Protein AF-A0A847X5E4-F1 (afdb_monomer_lite)

Secondary structure (DSSP, 8-state):
--HHHHHHHHHHHHHTT--GGG-----PPTT---HHHHHHHHHHHHHHTTTS-EEEEEE-SSS----STTHHHHHHHHHHHHHHHHHH-TTEEEEEE-----SPPPTT-PPPPPPHHHHHHHHHHHHHTT-EETTTTEESSSSSS-HHHHHHHHHHHHH------

Foldseek 3Di:
DLVQVLQLVQVLCVLVVHDSVVDDDPPDDQLRAALQNLLVVVVVVCVVVVPDQAEAEAADDPAADDPDSRRNNSVSNRNSVVVNDVPPDDSHHYDHDHHDDPPDDDPPDDDDDDDPVRLVSVLVSLVSQQDDDVVVCPRSPDDNHGVVVVVVVVNVVSVPPDDDD

Sequence (165 aa):
MHLARDREVMDVLRRLGYPAEAFIDYGYPNEELTKEQVYNAVKSVCSYFKDTPIYIRTLDENKGFDNSRGRRDHIACFYGVKEFIEKNNNDIIVRYYLGHQGSEEVQGYTRIHAEEEERVLWLNLMDAYSQWDPDNGRYAVGGIYSTKSAFNSIKKYYTNYYKRS

Structure (mmCIF, N/CA/C/O backbone):
data_AF-A0A847X5E4-F1
#
_entry.id   AF-A0A847X5E4-F1
#
loop_
_atom_site.group_PDB
_atom_site.id
_atom_site.type_symbol
_atom_site.label_atom_id
_atom_site.label_alt_id
_atom_site.label_comp_id
_atom_site.label_asym_id
_atom_site.label_entity_id
_atom_site.label_seq_id
_atom_site.pdbx_PDB_ins_code
_atom_site.Cartn_x
_atom_site.Cartn_y
_atom_site.Cartn_z
_atom_site.occupancy
_atom_site.B_iso_or_equiv
_atom_site.auth_seq_id
_atom_site.auth_comp_id
_atom_site.auth_asym_id
_atom_site.auth_atom_id
_atom_site.pdbx_PDB_model_num
ATOM 1 N N . MET A 1 1 ? -2.767 6.486 -18.830 1.00 44.06 1 MET A N 1
ATOM 2 C CA . MET A 1 1 ? -3.319 5.136 -18.593 1.00 44.06 1 MET A CA 1
ATOM 3 C C . MET A 1 1 ? -2.141 4.214 -18.313 1.00 44.06 1 MET A C 1
ATOM 5 O O . MET A 1 1 ? -1.352 3.973 -19.219 1.00 44.06 1 MET A O 1
ATOM 9 N N . HIS A 1 2 ? -1.933 3.818 -17.057 1.00 54.50 2 HIS A N 1
ATOM 10 C CA . HIS A 1 2 ? -0.750 3.061 -16.623 1.00 54.50 2 HIS A CA 1
ATOM 11 C C . HIS A 1 2 ? -0.976 1.547 -16.758 1.00 54.50 2 HIS A C 1
ATOM 13 O O . HIS A 1 2 ? -0.790 0.796 -15.808 1.00 54.50 2 HIS A O 1
ATOM 19 N N . LEU A 1 3 ? -1.344 1.102 -17.967 1.00 64.12 3 LEU A N 1
ATOM 20 C CA . LEU A 1 3 ? -1.801 -0.265 -18.262 1.00 64.12 3 LEU A CA 1
ATOM 21 C C . LEU A 1 3 ? -0.862 -1.367 -17.752 1.00 64.12 3 LEU A C 1
ATOM 23 O O . LEU A 1 3 ? -1.327 -2.444 -17.388 1.00 64.12 3 LEU A O 1
ATOM 27 N N . ALA A 1 4 ? 0.449 -1.127 -17.726 1.00 64.38 4 ALA A N 1
ATOM 28 C CA . ALA A 1 4 ? 1.399 -2.101 -17.207 1.00 64.38 4 ALA A CA 1
ATOM 29 C C . ALA A 1 4 ? 1.396 -2.190 -15.670 1.00 64.38 4 ALA A C 1
ATOM 31 O O . ALA A 1 4 ? 1.468 -3.296 -15.147 1.00 64.38 4 ALA A O 1
ATOM 32 N N . ARG A 1 5 ? 1.236 -1.070 -14.943 1.00 68.06 5 ARG A N 1
ATOM 33 C CA . ARG A 1 5 ? 1.176 -1.067 -13.464 1.00 68.06 5 ARG A CA 1
ATOM 34 C C . ARG A 1 5 ? -0.059 -1.800 -12.963 1.00 68.06 5 ARG A C 1
ATOM 36 O O . ARG A 1 5 ? 0.043 -2.613 -12.049 1.00 68.06 5 ARG A O 1
ATOM 43 N N . ASP A 1 6 ? -1.194 -1.562 -13.610 1.00 74.19 6 ASP A N 1
ATOM 44 C CA . ASP A 1 6 ? -2.447 -2.218 -13.245 1.00 74.19 6 ASP A CA 1
ATOM 45 C C . ASP A 1 6 ? -2.330 -3.731 -13.462 1.00 74.19 6 ASP A C 1
ATOM 47 O O . ASP A 1 6 ? -2.715 -4.515 -12.601 1.00 74.19 6 ASP A O 1
ATOM 51 N N . ARG A 1 7 ? -1.697 -4.166 -14.562 1.00 73.94 7 ARG A N 1
ATOM 52 C CA . ARG A 1 7 ? -1.442 -5.593 -14.831 1.00 73.94 7 ARG A CA 1
ATOM 53 C C . ARG A 1 7 ? -0.547 -6.252 -13.780 1.00 73.94 7 ARG A C 1
ATOM 55 O O . ARG A 1 7 ? -0.825 -7.388 -13.405 1.00 73.94 7 ARG A O 1
ATOM 62 N N . GLU A 1 8 ? 0.496 -5.574 -13.303 1.00 74.12 8 GLU A N 1
ATOM 63 C CA . GLU A 1 8 ? 1.367 -6.116 -12.249 1.00 74.12 8 GLU A CA 1
ATOM 64 C C . GLU A 1 8 ? 0.608 -6.299 -10.935 1.00 74.12 8 GLU A C 1
ATOM 66 O O . GLU A 1 8 ? 0.649 -7.379 -10.344 1.00 74.12 8 GLU A O 1
ATOM 71 N N . VAL A 1 9 ? -0.135 -5.275 -10.505 1.00 78.00 9 VAL A N 1
ATOM 72 C CA . VAL A 1 9 ? -0.932 -5.349 -9.273 1.00 78.00 9 VAL A CA 1
ATOM 73 C C . VAL A 1 9 ? -1.993 -6.444 -9.382 1.00 78.00 9 VAL A C 1
ATOM 75 O O . VAL A 1 9 ? -2.160 -7.228 -8.447 1.00 78.00 9 VAL A O 1
ATOM 78 N N . MET A 1 10 ? -2.647 -6.577 -10.537 1.00 82.38 10 MET A N 1
ATOM 79 C CA . MET A 1 10 ? -3.607 -7.656 -10.778 1.00 82.38 10 MET A CA 1
ATOM 80 C C . MET A 1 10 ? -2.959 -9.044 -10.733 1.00 82.38 10 MET A C 1
ATOM 82 O O . MET A 1 10 ? -3.548 -9.966 -10.169 1.00 82.38 10 MET A O 1
ATOM 86 N N . ASP A 1 11 ? -1.746 -9.219 -11.270 1.00 79.94 11 ASP A N 1
ATOM 87 C CA . ASP A 1 11 ? -1.042 -10.505 -11.177 1.00 79.94 11 ASP A CA 1
ATOM 88 C C . ASP A 1 11 ? -0.642 -10.833 -9.728 1.00 79.94 11 ASP A C 1
ATOM 90 O O . ASP A 1 11 ? -0.766 -11.983 -9.302 1.00 79.94 11 ASP A O 1
ATOM 94 N N . VAL A 1 12 ? -0.239 -9.832 -8.938 1.00 81.94 12 VAL A N 1
ATOM 95 C CA . VAL A 1 12 ? 0.026 -9.987 -7.495 1.00 81.94 12 VAL A CA 1
ATOM 96 C C . VAL A 1 12 ? -1.238 -10.416 -6.753 1.00 81.94 12 VAL A C 1
ATOM 98 O O . VAL A 1 12 ? -1.201 -11.396 -6.008 1.00 81.94 12 VAL A O 1
ATOM 101 N N . LEU A 1 13 ? -2.362 -9.726 -6.969 1.00 84.19 13 LEU A N 1
ATOM 102 C CA . LEU A 1 13 ? -3.634 -10.055 -6.322 1.00 84.19 13 LEU A CA 1
ATOM 103 C C . LEU A 1 13 ? -4.104 -11.460 -6.686 1.00 84.19 13 LEU A C 1
ATOM 105 O O . LEU A 1 13 ? -4.439 -12.239 -5.794 1.00 84.19 13 LEU A O 1
ATOM 109 N N . ARG A 1 14 ? -4.013 -11.831 -7.966 1.00 85.00 14 ARG A N 1
ATOM 110 C CA . ARG A 1 14 ? -4.329 -13.181 -8.441 1.00 85.00 14 ARG A CA 1
ATOM 111 C C . ARG A 1 14 ? -3.473 -14.246 -7.753 1.00 85.00 14 ARG A C 1
ATOM 113 O O . ARG A 1 14 ? -4.005 -15.270 -7.332 1.00 85.00 14 ARG A O 1
ATOM 120 N N . ARG A 1 15 ? -2.160 -14.022 -7.617 1.00 83.62 15 ARG A N 1
ATOM 121 C CA . ARG A 1 15 ? -1.240 -14.946 -6.918 1.00 83.62 15 ARG A CA 1
ATOM 122 C C . ARG A 1 15 ? -1.535 -15.053 -5.421 1.00 83.62 15 ARG A C 1
ATOM 124 O O . ARG A 1 15 ? -1.292 -16.102 -4.837 1.00 83.62 15 ARG A O 1
ATOM 131 N N . LEU A 1 16 ? -2.063 -13.990 -4.820 1.00 82.62 16 LEU A N 1
ATOM 132 C CA . LEU A 1 16 ? -2.539 -13.964 -3.435 1.00 82.62 16 LEU A CA 1
ATOM 133 C C . LEU A 1 16 ? -3.948 -14.563 -3.262 1.00 82.62 16 LEU A C 1
ATOM 135 O O . LEU A 1 16 ? -4.418 -14.672 -2.133 1.00 82.62 16 LEU A O 1
ATOM 139 N N . GLY A 1 17 ? -4.621 -14.946 -4.352 1.00 87.19 17 GLY A N 1
ATOM 140 C CA . GLY A 1 17 ? -5.987 -15.470 -4.321 1.00 87.19 17 GLY A CA 1
ATOM 141 C C . GLY A 1 17 ? -7.068 -14.400 -4.144 1.00 87.19 17 GLY A C 1
ATOM 142 O O . GLY A 1 17 ? -8.209 -14.743 -3.840 1.00 87.19 17 GLY A O 1
ATOM 143 N N . TYR A 1 18 ? -6.737 -13.120 -4.332 1.00 87.25 18 TYR A N 1
ATOM 144 C CA . TYR A 1 18 ? -7.715 -12.037 -4.312 1.00 87.25 18 TYR A CA 1
ATOM 145 C C . TYR A 1 18 ? -8.388 -11.861 -5.681 1.00 87.25 18 TYR A C 1
ATOM 147 O O . TYR A 1 18 ? -7.735 -12.020 -6.719 1.00 87.25 18 TYR A O 1
ATOM 155 N N . PRO A 1 19 ? -9.684 -11.505 -5.697 1.00 87.69 19 PRO A N 1
ATOM 156 C CA . PRO A 1 19 ? -10.394 -11.169 -6.923 1.00 87.69 19 PRO A CA 1
ATOM 157 C C . PRO A 1 19 ? -9.931 -9.803 -7.464 1.00 87.69 19 PRO A C 1
ATOM 159 O O . PRO A 1 19 ? -9.409 -8.976 -6.714 1.00 87.69 19 PRO A O 1
ATOM 162 N N . ALA A 1 20 ? -10.112 -9.548 -8.763 1.00 80.19 20 ALA A N 1
ATOM 163 C CA . ALA A 1 20 ? -9.659 -8.302 -9.400 1.00 80.19 20 ALA A CA 1
ATOM 164 C C . ALA A 1 20 ? -10.368 -7.063 -8.823 1.00 80.19 20 ALA A C 1
ATOM 166 O O . ALA A 1 20 ? -9.778 -5.992 -8.710 1.00 80.19 20 ALA A O 1
ATOM 167 N N . GLU A 1 21 ? -11.611 -7.241 -8.381 1.00 83.94 21 GLU A N 1
ATOM 168 C CA . GLU A 1 21 ? -12.455 -6.241 -7.727 1.00 83.94 21 GLU A CA 1
ATOM 169 C C . GLU A 1 21 ? -11.895 -5.784 -6.368 1.00 83.94 21 GLU A C 1
ATOM 171 O O . GLU A 1 21 ? -12.354 -4.785 -5.818 1.00 83.94 21 GLU A O 1
ATOM 176 N N . ALA A 1 22 ? -10.894 -6.487 -5.820 1.00 84.06 22 ALA A N 1
ATOM 177 C CA . ALA A 1 22 ? -10.172 -6.052 -4.627 1.00 84.06 22 ALA A CA 1
ATOM 178 C C . ALA A 1 22 ? -9.216 -4.872 -4.899 1.00 84.06 22 ALA A C 1
ATOM 180 O O . ALA A 1 22 ? -8.734 -4.255 -3.947 1.00 84.06 22 ALA A O 1
ATOM 181 N N . PHE A 1 23 ? -8.930 -4.549 -6.167 1.00 85.75 23 PHE A N 1
ATOM 182 C CA . PHE A 1 23 ? -8.143 -3.379 -6.552 1.00 85.75 23 PHE A CA 1
ATOM 183 C C . PHE A 1 23 ? -9.034 -2.225 -6.998 1.00 85.75 23 PHE A C 1
ATOM 185 O O . PHE A 1 23 ? -9.895 -2.379 -7.862 1.00 85.75 23 PHE A O 1
ATOM 192 N N . ILE A 1 24 ? -8.756 -1.040 -6.461 1.00 85.94 24 ILE A N 1
ATOM 193 C CA . ILE A 1 24 ? -9.381 0.209 -6.886 1.00 85.94 24 ILE A CA 1
ATOM 194 C C . ILE A 1 24 ? -8.263 1.159 -7.310 1.00 85.94 24 ILE A C 1
ATOM 196 O O . ILE A 1 24 ? -7.474 1.596 -6.471 1.00 85.94 24 ILE A O 1
ATOM 200 N N . ASP A 1 25 ? -8.213 1.487 -8.601 1.00 84.50 25 ASP A N 1
ATOM 201 C CA . ASP A 1 25 ? -7.378 2.576 -9.105 1.00 84.50 25 ASP A CA 1
ATOM 202 C C . ASP A 1 25 ? -8.168 3.888 -9.075 1.00 84.50 25 ASP A C 1
ATOM 204 O O . ASP A 1 25 ? -9.196 4.033 -9.736 1.00 84.50 25 ASP A O 1
ATOM 208 N N . TYR A 1 26 ? -7.676 4.854 -8.302 1.00 84.44 26 TYR A N 1
ATOM 209 C CA . TYR A 1 26 ? -8.240 6.203 -8.251 1.00 84.44 26 TYR A CA 1
ATOM 210 C C . TYR A 1 26 ? -7.680 7.128 -9.345 1.00 84.44 26 TYR A C 1
ATOM 212 O O . TYR A 1 26 ? -8.157 8.254 -9.491 1.00 84.44 26 TYR A O 1
ATOM 220 N N . GLY A 1 27 ? -6.679 6.682 -10.113 1.00 81.62 27 GLY A N 1
ATOM 221 C CA . GLY A 1 27 ? -6.141 7.396 -11.269 1.00 81.62 27 GLY A CA 1
ATOM 222 C C . GLY A 1 27 ? -5.408 8.697 -10.932 1.00 81.62 27 GLY A C 1
ATOM 223 O O . GLY A 1 27 ? -5.264 9.554 -11.805 1.00 81.62 27 GLY A O 1
ATOM 224 N N . TYR A 1 28 ? -4.970 8.880 -9.682 1.00 81.88 28 TYR A N 1
ATOM 225 C CA . TYR A 1 28 ? -4.240 10.081 -9.276 1.00 81.88 28 TYR A CA 1
ATOM 226 C C . TYR A 1 28 ? -2.860 10.143 -9.952 1.00 81.88 28 TYR A C 1
ATOM 228 O O . TYR A 1 28 ? -2.178 9.116 -10.035 1.00 81.88 28 TYR A O 1
ATOM 236 N N . PRO A 1 29 ? -2.417 11.323 -10.431 1.00 78.56 29 PRO A N 1
ATOM 237 C CA . PRO A 1 29 ? -1.093 11.453 -11.023 1.00 78.56 29 PRO A CA 1
ATOM 238 C C . PRO A 1 29 ? 0.008 11.152 -9.999 1.00 78.56 29 PRO A C 1
ATOM 240 O O . PRO A 1 29 ? -0.045 11.580 -8.847 1.00 78.56 29 PRO A O 1
ATOM 243 N N . ASN A 1 30 ? 1.020 10.408 -10.443 1.00 74.56 30 ASN A N 1
ATOM 244 C CA . ASN A 1 30 ? 2.194 10.076 -9.640 1.00 74.56 30 ASN A CA 1
ATOM 245 C C . ASN A 1 30 ? 2.971 11.355 -9.271 1.00 74.56 30 ASN A C 1
ATOM 247 O O . ASN A 1 30 ? 3.185 12.195 -10.140 1.00 74.56 30 ASN A O 1
ATOM 251 N N . GLU A 1 31 ? 3.443 11.459 -8.029 1.00 78.69 31 GLU A N 1
ATOM 252 C CA . GLU A 1 31 ? 4.124 12.624 -7.425 1.00 78.69 31 GLU A CA 1
ATOM 253 C C . GLU A 1 31 ? 3.236 13.863 -7.176 1.00 78.69 31 GLU A C 1
ATOM 255 O O . GLU A 1 31 ? 3.725 14.906 -6.714 1.00 78.69 31 GLU A O 1
ATOM 260 N N . GLU A 1 32 ? 1.930 13.754 -7.434 1.00 84.31 32 GLU A N 1
ATOM 261 C CA . GLU A 1 32 ? 0.939 14.818 -7.229 1.00 84.31 32 GLU A CA 1
ATOM 262 C C . GLU A 1 32 ? -0.166 14.420 -6.239 1.00 84.31 32 GLU A C 1
ATOM 264 O O . GLU A 1 32 ? -1.165 15.130 -6.105 1.00 84.31 32 GLU A O 1
ATOM 269 N N . LEU A 1 33 ? 0.002 13.303 -5.525 1.00 87.38 33 LEU A N 1
ATOM 270 C CA . LEU A 1 33 ? -0.999 12.826 -4.579 1.00 87.38 33 LEU A CA 1
ATOM 271 C C . LEU A 1 33 ? -1.113 13.784 -3.385 1.00 87.38 33 LEU A C 1
ATOM 273 O O . LEU A 1 33 ? -0.115 14.138 -2.749 1.00 87.38 33 LEU A O 1
ATOM 277 N N . THR A 1 34 ? -2.341 14.175 -3.040 1.00 92.62 34 THR A N 1
ATOM 278 C CA . THR A 1 34 ? -2.620 15.017 -1.869 1.00 92.62 34 THR A CA 1
ATOM 279 C C . THR A 1 34 ? -3.217 14.219 -0.716 1.00 92.62 34 THR A C 1
ATOM 281 O O . THR A 1 34 ? -3.846 13.173 -0.897 1.00 92.62 34 THR A O 1
ATOM 284 N N . LYS A 1 35 ? -3.056 14.728 0.511 1.00 94.25 35 LYS A N 1
ATOM 285 C CA . LYS A 1 35 ? -3.625 14.076 1.698 1.00 94.25 35 LYS A CA 1
ATOM 286 C C . LYS A 1 35 ? -5.159 14.043 1.658 1.00 94.25 35 LYS A C 1
ATOM 288 O O . LYS A 1 35 ? -5.758 13.082 2.129 1.00 94.25 35 LYS A O 1
ATOM 293 N N . GLU A 1 36 ? -5.802 15.055 1.072 1.00 96.00 36 GLU A N 1
ATOM 294 C CA . GLU A 1 36 ? -7.261 15.140 0.944 1.00 96.00 36 GLU A CA 1
ATOM 295 C C . GLU A 1 36 ? -7.802 14.071 -0.007 1.00 96.00 36 GLU A C 1
ATOM 297 O O . GLU A 1 36 ? -8.851 13.480 0.256 1.00 96.00 36 GLU A O 1
ATOM 302 N N . GLN A 1 37 ? -7.083 13.799 -1.100 1.00 95.00 37 GLN A N 1
ATOM 303 C CA . GLN A 1 37 ? -7.419 12.715 -2.023 1.00 95.00 37 GLN A CA 1
ATOM 304 C C . GLN A 1 37 ? -7.375 11.365 -1.304 1.00 95.00 37 GLN A C 1
ATOM 306 O O . GLN A 1 37 ? -8.344 10.607 -1.358 1.00 95.00 37 GLN A O 1
ATOM 311 N N . VAL A 1 38 ? -6.305 11.108 -0.546 1.00 94.31 38 VAL A N 1
ATOM 312 C CA . VAL A 1 38 ? -6.165 9.885 0.259 1.00 94.31 38 VAL A CA 1
ATOM 313 C C . VAL A 1 38 ? -7.275 9.778 1.305 1.00 94.31 38 VAL A C 1
ATOM 315 O O . VAL A 1 38 ? -7.925 8.739 1.396 1.00 94.31 38 VAL A O 1
ATOM 318 N N . TYR A 1 39 ? -7.538 10.843 2.067 1.00 94.62 39 TYR A N 1
ATOM 319 C CA . TYR A 1 39 ? -8.600 10.867 3.078 1.00 94.62 39 TYR A CA 1
ATOM 320 C C . TYR A 1 39 ? -9.956 10.467 2.479 1.00 94.62 39 TYR A C 1
ATOM 322 O O . TYR A 1 39 ? -10.661 9.613 3.022 1.00 94.62 39 TYR A O 1
ATOM 330 N N . ASN A 1 40 ? -10.318 11.059 1.338 1.00 93.94 40 ASN A N 1
ATOM 331 C CA . ASN A 1 40 ? -11.594 10.788 0.681 1.00 93.94 40 ASN A CA 1
ATOM 332 C C . ASN A 1 40 ? -11.666 9.363 0.114 1.00 93.94 40 ASN A C 1
ATOM 334 O O . ASN A 1 40 ? -12.718 8.727 0.216 1.00 93.94 40 ASN A O 1
ATOM 338 N N . ALA A 1 41 ? -10.562 8.844 -0.430 1.00 92.75 41 ALA A N 1
ATOM 339 C CA . ALA A 1 41 ? -10.470 7.459 -0.886 1.00 92.75 41 ALA A CA 1
ATOM 340 C C . ALA A 1 41 ? -10.705 6.473 0.271 1.00 92.75 41 ALA A C 1
ATOM 342 O O . ALA A 1 41 ? -11.604 5.633 0.196 1.00 92.75 41 ALA A O 1
ATOM 343 N N . VAL A 1 42 ? -9.979 6.636 1.383 1.00 91.44 42 VAL A N 1
ATOM 344 C CA . VAL A 1 42 ? -10.120 5.782 2.575 1.00 91.44 42 VAL A CA 1
ATOM 345 C C . VAL A 1 42 ? -11.536 5.866 3.142 1.00 91.44 42 VAL A C 1
ATOM 347 O O . VAL A 1 42 ? -12.140 4.834 3.437 1.00 91.44 42 VAL A O 1
ATOM 350 N N . LYS A 1 43 ? -12.104 7.075 3.231 1.00 90.88 43 LYS A N 1
ATOM 351 C CA . LYS A 1 43 ? -13.486 7.283 3.677 1.00 90.88 43 LYS A CA 1
ATOM 352 C C . LYS A 1 43 ? -14.489 6.525 2.812 1.00 90.88 43 LYS A C 1
ATOM 354 O O . LYS A 1 43 ? -15.399 5.901 3.359 1.00 90.88 43 LYS A O 1
ATOM 359 N N . SER A 1 44 ? -14.334 6.577 1.489 1.00 89.50 44 SER A N 1
ATOM 360 C CA . SER A 1 44 ? -15.214 5.879 0.547 1.00 89.50 44 SER A CA 1
ATOM 361 C C . SER A 1 44 ? -15.184 4.365 0.775 1.00 89.50 44 SER A C 1
ATOM 363 O O . SER A 1 44 ? -16.232 3.754 0.988 1.00 89.50 44 SER A O 1
ATOM 365 N N . VAL A 1 45 ? -13.983 3.779 0.851 1.00 87.69 45 VAL A N 1
ATOM 366 C CA . VAL A 1 45 ? -13.803 2.339 1.099 1.00 87.69 45 VAL A CA 1
ATOM 367 C C . VAL A 1 45 ? -14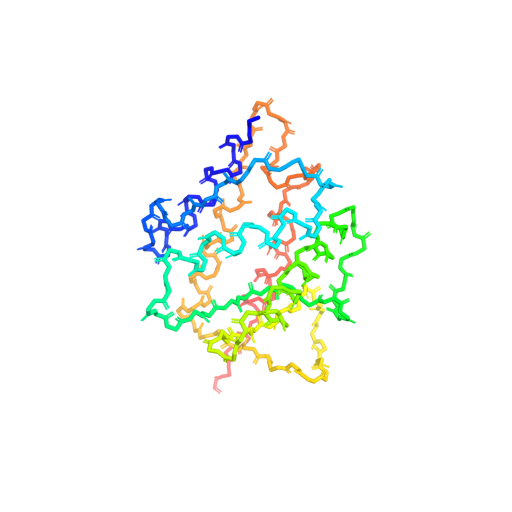.367 1.940 2.460 1.00 87.69 45 VAL A C 1
ATOM 369 O O . VAL A 1 45 ? -15.137 0.990 2.555 1.00 87.69 45 VAL A O 1
ATOM 372 N N . CYS A 1 46 ? -14.049 2.680 3.522 1.00 87.19 46 CYS A N 1
ATOM 373 C CA . CYS A 1 46 ? -14.514 2.327 4.863 1.00 87.19 46 CYS A CA 1
ATOM 374 C C . CYS A 1 46 ? -16.035 2.444 5.009 1.00 87.19 46 CYS A C 1
ATOM 376 O O . CYS A 1 46 ? -16.649 1.635 5.699 1.00 87.19 46 CYS A O 1
ATOM 378 N N . SER A 1 47 ? -16.661 3.399 4.315 1.00 86.00 47 SER A N 1
ATOM 379 C CA . SER A 1 47 ? -18.123 3.540 4.311 1.00 86.00 47 SER A CA 1
ATOM 380 C C . SER A 1 47 ? -18.819 2.336 3.667 1.00 86.00 47 SER A C 1
ATOM 382 O O . SER A 1 47 ? -19.928 1.987 4.070 1.00 86.00 47 SER A O 1
ATOM 384 N N . TYR A 1 48 ? -18.169 1.681 2.698 1.00 83.19 48 TYR A N 1
ATOM 385 C CA . TYR A 1 48 ? -18.673 0.453 2.079 1.00 83.19 48 TYR A CA 1
ATOM 386 C C . TYR A 1 48 ? -18.660 -0.740 3.052 1.00 83.19 48 TYR A C 1
ATOM 388 O O . TYR A 1 48 ? -19.560 -1.574 3.014 1.00 83.19 48 TYR A O 1
ATOM 396 N N . PHE A 1 49 ? -17.694 -0.785 3.975 1.00 81.19 49 PHE A N 1
ATOM 397 C CA . PHE A 1 49 ? -17.510 -1.867 4.954 1.00 81.19 49 PHE A CA 1
ATOM 398 C C . PHE A 1 49 ? -17.936 -1.488 6.384 1.00 81.19 49 PHE A C 1
ATOM 400 O O . PHE A 1 49 ? -17.418 -2.047 7.346 1.00 81.19 49 PHE A O 1
ATOM 407 N N . LYS A 1 50 ? -18.885 -0.554 6.541 1.00 72.50 50 LYS A N 1
ATOM 408 C CA . LYS A 1 50 ? -19.249 0.086 7.825 1.00 72.50 50 LYS A CA 1
ATOM 409 C C . LYS A 1 50 ? -19.554 -0.856 9.006 1.00 72.50 50 LYS A C 1
ATOM 411 O O . LYS A 1 50 ? -19.417 -0.437 10.147 1.00 72.50 50 LYS A O 1
ATOM 416 N N . ASP A 1 51 ? -19.965 -2.097 8.740 1.00 79.50 51 ASP A N 1
ATOM 417 C CA . ASP A 1 51 ? -20.356 -3.084 9.758 1.00 79.50 51 ASP A CA 1
ATOM 418 C C . ASP A 1 51 ? -19.261 -4.149 10.004 1.00 79.50 51 ASP A C 1
ATOM 420 O O . ASP A 1 51 ? -19.505 -5.172 10.642 1.00 79.50 51 ASP A O 1
ATOM 424 N N . THR A 1 5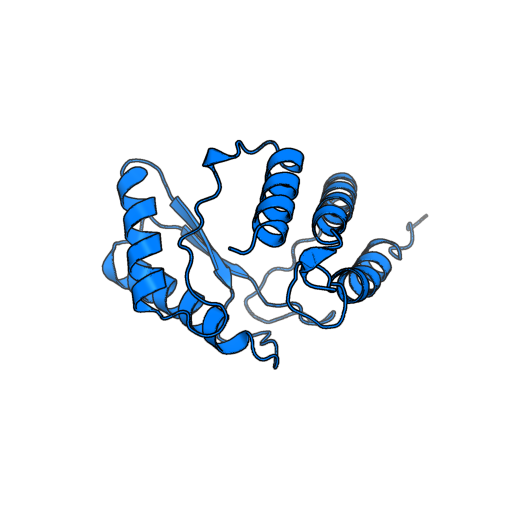2 ? -18.052 -3.956 9.463 1.00 79.00 52 THR A N 1
ATOM 425 C CA . THR A 1 52 ? -16.925 -4.900 9.553 1.00 79.00 52 THR A CA 1
ATOM 426 C C . THR A 1 52 ? -15.696 -4.211 10.149 1.00 79.00 52 THR A C 1
ATOM 428 O O . THR A 1 52 ? -15.369 -3.109 9.715 1.00 79.00 52 THR A O 1
ATOM 431 N N . PRO A 1 53 ? -14.965 -4.838 11.094 1.00 80.62 53 PRO A N 1
ATOM 432 C CA . PRO A 1 53 ? -13.691 -4.304 11.568 1.00 80.62 53 PRO A CA 1
ATOM 433 C C . PRO A 1 53 ? -12.708 -4.100 10.412 1.00 80.62 53 PRO A C 1
ATOM 435 O O . PRO A 1 53 ? -12.418 -5.030 9.654 1.00 80.62 53 PRO A O 1
ATOM 438 N N . ILE A 1 54 ? -12.178 -2.884 10.289 1.00 84.19 54 ILE A N 1
ATOM 439 C CA . ILE A 1 54 ? -11.283 -2.514 9.191 1.00 84.19 54 ILE A CA 1
ATOM 440 C C . ILE A 1 54 ? -9.849 -2.468 9.702 1.00 84.19 54 ILE A C 1
ATOM 442 O O . ILE A 1 54 ? -9.527 -1.770 10.664 1.00 84.19 54 ILE A O 1
ATOM 446 N N . TYR A 1 55 ? -8.971 -3.189 9.007 1.00 86.69 55 TYR A N 1
ATOM 447 C CA . TYR A 1 55 ? -7.535 -3.163 9.244 1.00 86.69 55 TYR A CA 1
ATOM 448 C C . TYR A 1 55 ? -6.848 -2.372 8.136 1.00 86.69 55 TYR A C 1
ATOM 450 O O . TYR A 1 55 ? -6.772 -2.836 6.998 1.00 86.69 55 TYR A O 1
ATOM 458 N N . ILE A 1 56 ? -6.309 -1.202 8.467 1.00 87.25 56 ILE A N 1
ATOM 459 C CA . ILE A 1 56 ? -5.575 -0.368 7.511 1.00 87.25 56 ILE A CA 1
ATOM 460 C C . ILE A 1 56 ? -4.076 -0.578 7.714 1.00 87.25 56 ILE A C 1
ATOM 462 O O . ILE A 1 56 ? -3.560 -0.481 8.828 1.00 87.25 56 ILE A O 1
ATOM 466 N N . ARG A 1 57 ? -3.351 -0.856 6.630 1.00 87.44 57 ARG A N 1
ATOM 467 C CA . ARG A 1 57 ? -1.883 -0.892 6.627 1.00 87.44 57 ARG A CA 1
ATOM 468 C C . ARG A 1 57 ? -1.359 0.243 5.759 1.00 87.44 57 ARG A C 1
ATOM 470 O O . ARG A 1 57 ? -1.730 0.323 4.594 1.00 87.44 57 ARG A O 1
ATOM 477 N N . THR A 1 58 ? -0.496 1.097 6.302 1.00 85.88 58 THR A N 1
ATOM 478 C CA . THR A 1 58 ? 0.077 2.242 5.569 1.00 85.88 58 THR A CA 1
ATOM 479 C C . THR A 1 58 ? 1.544 2.468 5.937 1.00 85.88 58 THR A C 1
ATOM 481 O O . THR A 1 58 ? 1.992 2.019 6.990 1.00 85.88 58 THR A O 1
ATOM 484 N N . LEU A 1 59 ? 2.297 3.147 5.070 1.00 79.00 59 LEU A N 1
ATOM 485 C CA . LEU A 1 59 ? 3.671 3.576 5.357 1.00 79.00 59 LEU A CA 1
ATOM 486 C C . LEU A 1 59 ? 3.699 4.549 6.541 1.00 79.00 59 LEU A C 1
ATOM 488 O O . LEU A 1 59 ? 2.796 5.376 6.644 1.00 79.00 59 LEU A O 1
ATOM 492 N N . ASP A 1 60 ? 4.722 4.466 7.394 1.00 78.06 60 ASP A N 1
ATOM 493 C CA . ASP A 1 60 ? 4.988 5.443 8.464 1.00 78.06 60 ASP A CA 1
ATOM 494 C C . ASP A 1 60 ? 5.749 6.682 7.953 1.00 78.06 60 ASP A C 1
ATOM 496 O O . ASP A 1 60 ? 6.603 6.578 7.070 1.00 78.06 60 ASP A O 1
ATOM 500 N N . GLU A 1 61 ? 5.470 7.855 8.532 1.00 71.50 61 GLU A N 1
ATOM 501 C CA . GLU A 1 61 ? 6.145 9.112 8.194 1.00 71.50 61 GLU A CA 1
ATOM 502 C C . GLU A 1 61 ? 7.513 9.307 8.863 1.00 71.50 61 GLU A C 1
ATOM 504 O O . GLU A 1 61 ? 8.225 10.212 8.484 1.00 71.50 61 GLU A O 1
ATOM 509 N N . ASN A 1 62 ? 7.878 8.614 9.938 1.00 57.84 62 ASN A N 1
ATOM 510 C CA . ASN A 1 62 ? 8.986 9.067 10.796 1.00 57.84 62 ASN A CA 1
ATOM 511 C C . ASN A 1 62 ? 10.232 8.196 10.692 1.00 57.84 62 ASN A C 1
ATOM 513 O O . ASN A 1 62 ? 11.296 8.594 11.172 1.00 57.84 62 ASN A O 1
ATOM 517 N N . LYS A 1 63 ? 10.143 7.013 10.076 1.00 55.22 63 LYS A N 1
ATOM 518 C CA . LYS A 1 63 ? 11.256 6.059 10.018 1.00 55.22 63 LYS A CA 1
ATOM 519 C C . LYS A 1 63 ? 11.260 5.345 8.664 1.00 55.22 63 LYS A C 1
ATOM 521 O O . LYS A 1 63 ? 10.253 4.804 8.229 1.00 55.22 63 LYS A O 1
ATOM 526 N N . GLY A 1 64 ? 12.395 5.371 7.966 1.00 52.50 64 GLY A N 1
ATOM 527 C CA . GLY A 1 64 ? 12.558 4.646 6.699 1.00 52.50 64 GLY A CA 1
ATOM 528 C C . GLY A 1 64 ? 12.241 5.397 5.428 1.00 52.50 64 GLY A C 1
ATOM 529 O O . GLY A 1 64 ? 11.934 4.757 4.424 1.00 52.50 64 GLY A O 1
ATOM 530 N N . PHE A 1 65 ? 12.358 6.725 5.434 1.00 54.31 65 PHE A N 1
ATOM 531 C CA . PHE A 1 65 ? 12.141 7.461 4.203 1.00 54.31 65 PHE A CA 1
ATOM 532 C C . PHE A 1 65 ? 13.150 7.112 3.119 1.00 54.31 65 PHE A C 1
ATOM 534 O O . PHE A 1 65 ? 14.349 7.376 3.205 1.00 54.31 65 PHE A O 1
ATOM 541 N N . ASP A 1 66 ? 12.562 6.597 2.052 1.00 55.34 66 ASP A N 1
ATOM 542 C CA . ASP A 1 66 ? 13.006 6.764 0.693 1.00 55.34 66 ASP A CA 1
ATOM 543 C C . ASP A 1 66 ? 13.303 8.252 0.409 1.00 55.34 66 ASP A C 1
ATOM 545 O O . ASP A 1 66 ? 12.436 9.119 0.545 1.00 55.34 66 ASP A O 1
ATOM 549 N N . ASN A 1 67 ? 14.549 8.548 0.034 1.00 57.62 67 ASN A N 1
ATOM 550 C CA . ASN A 1 67 ? 14.971 9.871 -0.436 1.00 57.62 67 ASN A CA 1
ATOM 551 C C . ASN A 1 67 ? 14.627 10.094 -1.924 1.00 57.62 67 ASN A C 1
ATOM 553 O O . ASN A 1 67 ? 15.083 11.072 -2.520 1.00 57.62 67 ASN A O 1
ATOM 557 N N . SER A 1 68 ? 13.870 9.188 -2.550 1.00 62.31 68 SER A N 1
ATOM 558 C CA . SER A 1 68 ? 13.427 9.324 -3.934 1.00 62.31 68 SER A CA 1
ATOM 559 C C . SER A 1 68 ? 12.361 10.409 -4.117 1.00 62.31 68 SER A C 1
ATOM 561 O O . SER A 1 68 ? 11.799 10.974 -3.174 1.00 62.31 68 SER A O 1
ATOM 563 N N . ARG A 1 69 ? 12.049 10.669 -5.390 1.00 58.25 69 ARG A N 1
ATOM 564 C CA . ARG A 1 69 ? 10.994 11.598 -5.809 1.00 58.25 69 ARG A CA 1
ATOM 565 C C . ARG A 1 69 ? 9.593 11.195 -5.323 1.00 58.25 69 ARG A C 1
ATOM 567 O O . ARG A 1 69 ? 8.772 12.077 -5.097 1.00 58.25 69 ARG A O 1
ATOM 574 N N . GLY A 1 70 ? 9.344 9.908 -5.052 1.00 67.75 70 GLY A N 1
ATOM 575 C CA . GLY A 1 70 ? 8.045 9.397 -4.584 1.00 67.75 70 GLY A CA 1
ATOM 576 C C . GLY A 1 70 ? 7.700 9.731 -3.125 1.00 67.75 70 GLY A C 1
ATOM 577 O O . GLY A 1 70 ? 6.592 9.457 -2.667 1.00 67.75 70 GLY A O 1
ATOM 578 N N . ARG A 1 71 ? 8.620 10.357 -2.376 1.00 74.50 71 ARG A N 1
ATOM 579 C CA . ARG A 1 71 ? 8.432 10.676 -0.953 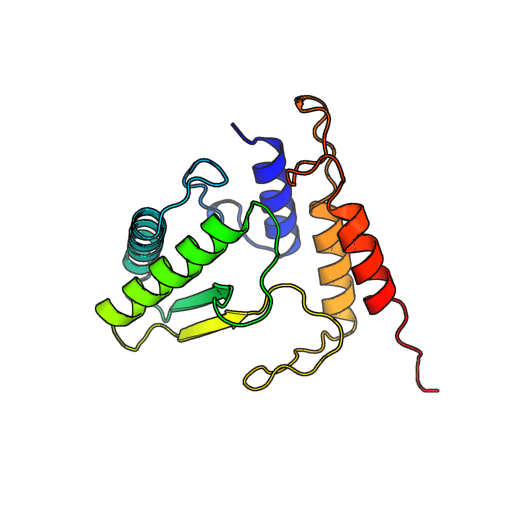1.00 74.50 71 ARG A CA 1
ATOM 580 C C . ARG A 1 71 ? 7.187 11.524 -0.674 1.00 74.50 71 ARG A C 1
ATOM 582 O O . ARG A 1 71 ? 6.564 11.348 0.371 1.00 74.50 71 ARG A O 1
ATOM 589 N N . ARG A 1 72 ? 6.822 12.438 -1.581 1.00 80.62 72 ARG A N 1
ATOM 590 C CA . ARG A 1 72 ? 5.641 13.301 -1.411 1.00 80.62 72 ARG A CA 1
ATOM 591 C C . ARG A 1 72 ? 4.354 12.478 -1.327 1.00 80.62 72 ARG A C 1
ATOM 593 O O . ARG A 1 72 ? 3.571 12.699 -0.407 1.00 80.62 72 ARG A O 1
ATOM 600 N N . ASP A 1 73 ? 4.185 11.504 -2.217 1.00 82.25 73 ASP A N 1
ATOM 601 C CA . ASP A 1 73 ? 2.998 10.647 -2.241 1.00 82.25 73 ASP A CA 1
ATOM 602 C C . ASP A 1 73 ? 2.927 9.767 -0.990 1.00 82.25 73 ASP A C 1
ATOM 604 O O . ASP A 1 73 ? 1.865 9.617 -0.391 1.00 82.25 73 ASP A O 1
ATOM 608 N N . HIS A 1 74 ? 4.068 9.246 -0.523 1.00 82.81 74 HIS A N 1
ATOM 609 C CA . HIS A 1 74 ? 4.123 8.486 0.731 1.00 82.81 74 HIS A CA 1
ATOM 610 C C . HIS A 1 74 ? 3.673 9.325 1.937 1.00 82.81 74 HIS A C 1
ATOM 612 O O . HIS A 1 74 ? 2.903 8.847 2.772 1.00 82.81 74 HIS A O 1
ATOM 618 N N . ILE A 1 75 ? 4.113 10.586 2.010 1.00 85.44 75 ILE A N 1
ATOM 619 C CA . ILE A 1 75 ? 3.704 11.529 3.061 1.00 85.44 75 ILE A CA 1
ATOM 620 C C . ILE A 1 75 ? 2.199 11.822 2.974 1.00 85.44 75 ILE A C 1
ATOM 622 O O . ILE A 1 75 ? 1.509 11.817 3.996 1.00 85.44 75 ILE A O 1
ATOM 626 N N . ALA A 1 76 ? 1.674 12.042 1.765 1.00 89.38 76 ALA A N 1
ATOM 627 C CA . ALA A 1 76 ? 0.246 12.251 1.546 1.00 89.38 76 ALA A CA 1
ATOM 628 C C . ALA A 1 76 ? -0.588 11.042 2.006 1.00 89.38 76 ALA A C 1
ATOM 630 O O . ALA A 1 76 ? -1.592 11.225 2.698 1.00 89.38 76 ALA A O 1
ATOM 631 N N . CYS A 1 77 ? -0.138 9.818 1.699 1.00 89.44 77 CYS A N 1
ATOM 632 C CA . CYS A 1 77 ? -0.755 8.576 2.169 1.00 89.44 77 CYS A CA 1
ATOM 633 C C . CYS A 1 77 ? -0.812 8.499 3.698 1.00 89.44 77 CYS A C 1
ATOM 635 O O . CYS A 1 77 ? -1.886 8.272 4.261 1.00 89.44 77 CYS A O 1
ATOM 637 N N . PHE A 1 78 ? 0.316 8.729 4.379 1.00 89.81 78 PHE A N 1
ATOM 638 C CA . PHE A 1 78 ? 0.366 8.694 5.841 1.00 89.81 78 PHE A CA 1
ATOM 639 C C . PHE A 1 78 ? -0.603 9.703 6.465 1.00 89.81 78 PHE A C 1
ATOM 641 O O . PHE A 1 78 ? -1.443 9.321 7.283 1.00 89.81 78 PHE A O 1
ATOM 648 N N . TYR A 1 79 ? -0.521 10.978 6.069 1.00 91.31 79 TYR A N 1
ATOM 649 C CA . TYR A 1 79 ? -1.346 12.020 6.680 1.00 91.31 79 TYR A CA 1
ATOM 650 C C . TYR A 1 79 ? -2.827 11.873 6.347 1.00 91.31 79 TYR A C 1
ATOM 652 O O . TYR A 1 79 ? -3.655 12.116 7.220 1.00 91.31 79 TYR A O 1
ATOM 660 N N . GLY A 1 80 ? -3.173 11.452 5.128 1.00 93.12 80 GLY A N 1
ATOM 661 C CA . GLY A 1 80 ? -4.566 11.216 4.751 1.00 93.12 80 GLY A CA 1
ATOM 662 C C . GLY A 1 80 ? -5.206 10.098 5.577 1.00 93.12 80 GLY A C 1
ATOM 663 O O . GLY A 1 80 ? -6.317 10.264 6.082 1.00 93.12 80 GLY A O 1
ATOM 664 N N . VAL A 1 81 ? -4.482 8.990 5.782 1.00 92.19 81 VAL A N 1
ATOM 665 C CA . VAL A 1 81 ? -4.926 7.877 6.639 1.00 92.19 81 VAL A CA 1
ATOM 666 C C . VAL A 1 81 ? -4.999 8.309 8.106 1.00 92.19 81 VAL A C 1
ATOM 668 O O . VAL A 1 81 ? -6.012 8.066 8.760 1.00 92.19 81 VAL A O 1
ATOM 671 N N . LYS A 1 82 ? -3.965 8.987 8.620 1.00 90.50 82 LYS A N 1
ATOM 672 C CA . LYS A 1 82 ? -3.925 9.497 9.999 1.00 90.50 82 LYS A CA 1
ATOM 673 C C . LYS A 1 82 ? -5.104 10.424 10.296 1.00 90.50 82 LYS A C 1
ATOM 675 O O . LYS A 1 82 ? -5.835 10.187 11.253 1.00 90.50 82 LYS A O 1
ATOM 680 N N . GLU A 1 83 ? -5.336 11.415 9.437 1.00 92.56 83 GLU A N 1
ATOM 681 C CA . GLU A 1 83 ? -6.446 12.361 9.582 1.00 92.56 83 GLU A CA 1
ATOM 682 C C . GLU A 1 83 ? -7.810 11.654 9.521 1.00 92.56 83 GLU A C 1
ATOM 684 O O . GLU A 1 83 ? -8.750 12.044 10.216 1.00 92.56 83 GLU A O 1
ATOM 689 N N . PHE A 1 84 ? -7.938 10.598 8.710 1.00 91.38 84 PHE A N 1
ATOM 690 C CA . PHE A 1 84 ? -9.158 9.795 8.660 1.00 91.38 84 PHE A CA 1
ATOM 691 C C . PHE A 1 84 ? -9.441 9.087 9.987 1.00 91.38 84 PHE A C 1
ATOM 693 O O . PHE A 1 84 ? -10.560 9.199 10.492 1.00 91.38 84 PHE A O 1
ATOM 700 N N . ILE A 1 85 ? -8.442 8.424 10.569 1.00 88.81 85 ILE A N 1
ATOM 701 C CA . ILE A 1 85 ? -8.576 7.696 11.841 1.00 88.81 85 ILE A CA 1
ATOM 702 C C . ILE A 1 85 ? -8.913 8.658 12.981 1.00 88.81 85 ILE A C 1
ATOM 704 O O . ILE A 1 85 ? -9.874 8.430 13.712 1.00 88.81 85 ILE A O 1
ATOM 708 N N . GLU A 1 86 ? -8.173 9.768 13.089 1.00 88.69 86 GLU A N 1
ATOM 709 C CA . GLU A 1 86 ? -8.372 10.786 14.131 1.00 88.69 86 GLU A CA 1
ATOM 710 C C . GLU A 1 86 ? -9.803 11.354 14.126 1.00 88.69 86 GLU A C 1
ATOM 712 O O . GLU A 1 86 ? -10.317 11.746 15.173 1.00 88.69 86 GLU A O 1
ATOM 717 N N . LYS A 1 87 ? -10.465 11.373 12.960 1.00 88.94 87 LYS A N 1
ATOM 718 C CA . LYS A 1 87 ? -11.824 11.909 12.787 1.00 88.94 87 LYS A CA 1
ATOM 719 C C . LYS A 1 87 ? -12.948 10.866 12.830 1.00 88.94 87 LYS A C 1
ATOM 721 O O . LYS A 1 87 ? -14.093 11.272 13.010 1.00 88.94 87 LYS A O 1
ATOM 726 N N . ASN A 1 88 ? -12.674 9.571 12.626 1.00 80.19 88 ASN A N 1
ATOM 727 C CA . ASN A 1 88 ? -13.714 8.556 12.360 1.00 80.19 88 ASN A CA 1
ATOM 728 C C . ASN A 1 88 ? -13.716 7.333 13.305 1.00 80.19 88 ASN A C 1
ATOM 730 O O . ASN A 1 88 ? -14.383 6.350 12.995 1.00 80.19 88 ASN A O 1
ATOM 734 N N . ASN A 1 89 ? -13.127 7.446 14.503 1.00 66.69 89 ASN A N 1
ATOM 735 C CA . ASN A 1 89 ? -13.363 6.552 15.656 1.00 66.69 89 ASN A CA 1
ATOM 736 C C . ASN A 1 89 ? -12.548 5.232 15.724 1.00 66.69 89 ASN A C 1
ATOM 738 O O . ASN A 1 89 ? -11.903 4.800 14.771 1.00 66.69 89 ASN A O 1
ATOM 742 N N . ASN A 1 90 ? -12.589 4.624 16.920 1.00 59.34 90 ASN A N 1
ATOM 743 C CA . ASN A 1 90 ? -11.652 3.631 17.482 1.00 59.34 90 ASN A CA 1
ATOM 744 C C . ASN A 1 90 ? -11.676 2.201 16.897 1.00 59.34 90 ASN A C 1
ATOM 746 O O . ASN A 1 90 ? -10.782 1.419 17.220 1.00 59.34 90 ASN A O 1
ATOM 750 N N . ASP A 1 91 ? -12.657 1.835 16.067 1.00 71.62 91 ASP A N 1
ATOM 751 C CA . ASP A 1 91 ? -12.806 0.450 15.566 1.00 71.62 91 ASP A CA 1
ATOM 752 C C . ASP A 1 91 ? -11.915 0.138 14.350 1.00 71.62 91 ASP A C 1
ATOM 754 O O . ASP A 1 91 ? -11.897 -0.982 13.832 1.00 71.62 91 ASP A O 1
ATOM 758 N N . ILE A 1 92 ? -11.150 1.131 13.894 1.00 79.31 92 ILE A N 1
ATOM 759 C CA . ILE A 1 92 ? -10.183 0.990 12.812 1.00 79.31 92 ILE A CA 1
ATOM 760 C C . ILE A 1 92 ? -8.821 0.656 13.409 1.00 79.31 92 ILE A C 1
ATOM 762 O O . ILE A 1 92 ? -8.198 1.467 14.095 1.00 79.31 92 ILE A O 1
ATOM 766 N N . ILE A 1 9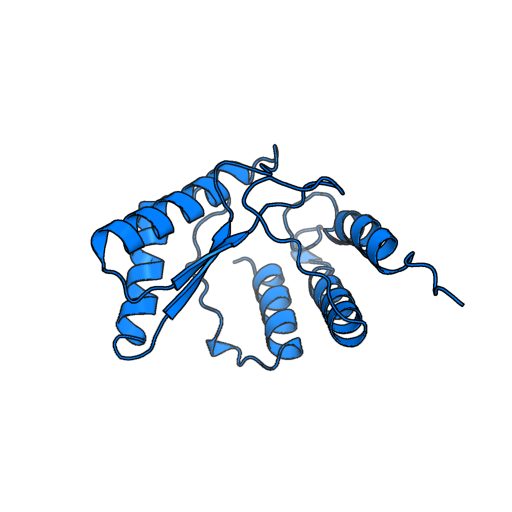3 ? -8.321 -0.537 13.096 1.00 83.00 93 ILE A N 1
ATOM 767 C CA . ILE A 1 93 ? -7.001 -0.975 13.544 1.00 83.00 93 ILE A CA 1
ATOM 768 C C . ILE A 1 93 ? -5.988 -0.609 12.472 1.00 83.00 93 ILE A C 1
ATOM 770 O O . ILE A 1 93 ? -6.029 -1.126 11.354 1.00 83.00 93 ILE A O 1
ATOM 774 N N . VAL A 1 94 ? -5.038 0.255 12.818 1.00 83.25 94 VAL A N 1
ATOM 775 C CA . VAL A 1 94 ? -4.010 0.701 11.874 1.00 83.25 94 VAL A CA 1
ATOM 776 C C . VAL A 1 94 ? -2.656 0.123 12.231 1.00 83.25 94 VAL A C 1
ATOM 778 O O . VAL A 1 94 ? -2.239 0.124 13.388 1.00 83.25 94 VAL A O 1
ATOM 781 N N . ARG A 1 95 ? -1.970 -0.405 11.217 1.00 84.75 95 ARG A N 1
ATOM 782 C CA . ARG A 1 95 ? -0.592 -0.881 11.326 1.00 84.75 95 ARG A CA 1
ATOM 783 C C . ARG A 1 95 ? 0.289 -0.106 10.366 1.00 84.75 95 ARG A C 1
ATOM 785 O O . ARG A 1 95 ? 0.118 -0.185 9.149 1.00 84.75 95 ARG A O 1
ATOM 792 N N . TYR A 1 96 ? 1.251 0.600 10.933 1.00 82.69 96 TYR A N 1
ATOM 793 C CA . TYR A 1 96 ? 2.270 1.283 10.162 1.00 82.69 96 TYR A CA 1
ATOM 794 C C . TYR A 1 96 ? 3.394 0.312 9.808 1.00 82.69 96 TYR A C 1
ATOM 796 O O . TYR A 1 96 ? 3.806 -0.502 10.638 1.00 82.69 96 TYR A O 1
ATOM 804 N N . TYR A 1 97 ? 3.869 0.369 8.569 1.00 77.38 97 TYR A N 1
ATOM 805 C CA . TYR A 1 97 ? 5.056 -0.358 8.137 1.00 77.38 97 TYR A CA 1
ATOM 806 C C . TYR A 1 97 ? 6.122 0.614 7.646 1.00 77.38 97 TYR A C 1
ATOM 808 O O . TYR A 1 97 ? 5.833 1.705 7.155 1.00 77.38 97 TYR A O 1
ATOM 816 N N . LEU A 1 98 ? 7.374 0.205 7.800 1.00 73.38 98 LEU A N 1
ATOM 817 C CA . LEU A 1 98 ? 8.518 0.993 7.374 1.00 73.38 98 LEU A CA 1
ATOM 818 C C . LEU A 1 98 ? 8.768 0.785 5.883 1.00 73.38 98 LEU A C 1
ATOM 820 O O . LEU A 1 98 ? 8.614 -0.326 5.365 1.00 73.38 98 LEU A O 1
ATOM 824 N N . GLY A 1 99 ? 9.238 1.838 5.212 1.00 65.25 99 GLY A N 1
ATOM 825 C CA . GLY A 1 99 ? 9.983 1.665 3.968 1.00 65.25 99 GLY A CA 1
ATOM 826 C C . GLY A 1 99 ? 11.204 0.770 4.208 1.00 65.25 99 GLY A C 1
ATOM 827 O O . GLY A 1 99 ? 11.631 0.599 5.350 1.00 65.25 99 GLY A O 1
ATOM 828 N N . HIS A 1 100 ? 11.766 0.173 3.153 1.00 60.97 100 HIS A N 1
ATOM 829 C CA . HIS A 1 100 ? 12.931 -0.703 3.294 1.00 60.97 100 HIS A CA 1
ATOM 830 C C . HIS A 1 100 ? 14.094 0.043 3.969 1.00 60.97 100 HIS A C 1
ATOM 832 O O . HIS A 1 100 ? 14.809 0.818 3.338 1.00 60.97 100 HIS A O 1
ATOM 838 N N . GLN A 1 101 ? 14.277 -0.203 5.262 1.00 53.53 101 GLN A N 1
ATOM 839 C CA . GLN A 1 101 ? 15.502 0.086 5.989 1.00 53.53 101 GLN A CA 1
ATOM 840 C C . GLN A 1 101 ? 16.309 -1.208 6.045 1.00 53.53 101 GLN A C 1
ATOM 842 O O . GLN A 1 101 ? 15.748 -2.298 5.922 1.00 53.53 101 GLN A O 1
ATOM 847 N N . GLY A 1 102 ? 17.632 -1.092 6.150 1.00 54.25 102 GLY A N 1
ATOM 848 C CA . GLY A 1 102 ? 18.530 -2.241 6.223 1.00 54.25 102 GLY A CA 1
ATOM 849 C C . GLY A 1 102 ? 18.269 -3.147 7.436 1.00 54.25 102 GLY A C 1
ATOM 850 O O . GLY A 1 102 ? 17.195 -3.193 8.022 1.00 54.25 102 GLY A O 1
ATOM 851 N N . SER A 1 103 ? 19.281 -3.901 7.848 1.00 54.81 103 SER A N 1
ATOM 852 C CA . SER A 1 103 ? 19.159 -4.922 8.897 1.00 54.81 103 SER A CA 1
ATOM 853 C C . SER A 1 103 ? 18.993 -4.396 10.332 1.00 54.81 103 SER A C 1
ATOM 855 O O . SER A 1 103 ? 19.119 -5.191 11.261 1.00 54.81 103 SER A O 1
ATOM 857 N N . GLU A 1 104 ? 18.773 -3.099 10.538 1.00 58.84 104 GLU A N 1
ATOM 858 C CA . GLU A 1 104 ? 18.753 -2.493 11.872 1.00 58.84 104 GLU A CA 1
ATOM 859 C C . GLU A 1 104 ? 17.387 -2.654 12.549 1.00 58.84 104 GLU A C 1
ATOM 861 O O . GLU A 1 104 ? 16.336 -2.492 11.928 1.00 58.84 104 GLU A O 1
ATOM 866 N N . GLU A 1 105 ? 17.402 -2.985 13.841 1.00 66.38 105 GLU A N 1
ATOM 867 C CA . GLU A 1 105 ? 16.197 -2.972 14.666 1.00 66.38 105 GLU A CA 1
ATOM 868 C C . GLU A 1 105 ? 15.723 -1.533 14.860 1.00 66.38 105 GLU A C 1
ATOM 870 O O . GLU A 1 105 ? 16.452 -0.671 15.351 1.00 66.38 105 GLU A O 1
ATOM 875 N N . VAL A 1 106 ? 14.472 -1.271 14.489 1.00 69.31 106 VAL A N 1
ATOM 876 C CA . VAL A 1 106 ? 13.885 0.061 14.593 1.00 69.31 106 VAL A CA 1
ATOM 877 C C . VAL A 1 106 ? 13.001 0.115 15.831 1.00 69.31 106 VAL A C 1
ATOM 879 O O . VAL A 1 106 ? 11.986 -0.572 15.920 1.00 69.31 106 VAL A O 1
ATOM 882 N N . GLN A 1 107 ? 13.366 0.956 16.801 1.00 73.62 107 GLN A N 1
ATOM 883 C CA . GLN A 1 107 ? 12.605 1.108 18.045 1.00 73.62 107 GLN A CA 1
ATOM 884 C C . GLN A 1 107 ? 11.123 1.418 17.764 1.00 73.62 107 GLN A C 1
ATOM 886 O O . GLN A 1 107 ? 10.814 2.366 17.031 1.00 73.62 107 GLN A O 1
ATOM 891 N N . GLY A 1 108 ? 10.226 0.649 18.390 1.00 71.94 108 GLY A N 1
ATOM 892 C CA . GLY A 1 108 ? 8.773 0.746 18.206 1.00 71.94 108 GLY A CA 1
ATOM 893 C C . GLY A 1 108 ? 8.211 -0.148 17.096 1.00 71.94 108 GLY A C 1
ATOM 894 O O . GLY A 1 108 ? 7.001 -0.157 16.901 1.00 71.94 108 GLY A O 1
ATOM 895 N N . TYR A 1 109 ? 9.061 -0.913 16.401 1.00 74.50 109 TYR A N 1
ATOM 896 C CA . TYR A 1 109 ? 8.662 -1.820 15.329 1.00 74.50 109 TYR A CA 1
ATOM 897 C C . TYR A 1 109 ? 9.042 -3.259 15.641 1.00 74.50 109 TYR A C 1
ATOM 899 O O . TYR A 1 109 ? 10.142 -3.551 16.105 1.00 74.50 109 TYR A O 1
ATOM 907 N N . THR A 1 110 ? 8.129 -4.175 15.332 1.00 73.94 110 THR A N 1
ATOM 908 C CA . THR A 1 110 ? 8.397 -5.610 15.379 1.00 73.94 110 THR A CA 1
ATOM 909 C C . THR A 1 110 ? 8.778 -6.084 13.989 1.00 73.94 110 THR A C 1
ATOM 911 O O . THR A 1 110 ? 8.008 -5.943 13.037 1.00 73.94 110 THR A 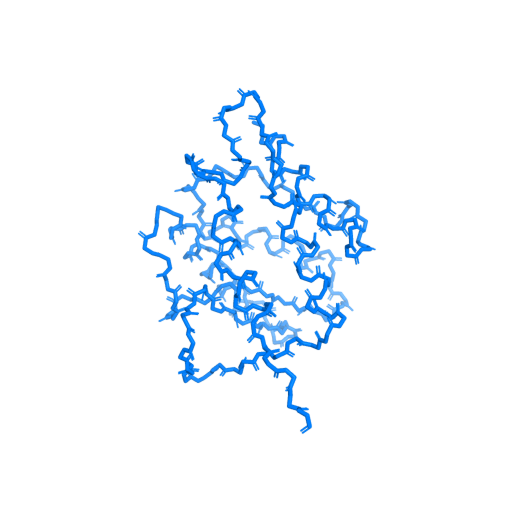O 1
ATOM 914 N N . ARG A 1 111 ? 9.964 -6.677 13.871 1.00 73.88 111 ARG A N 1
ATOM 915 C CA . ARG A 1 111 ? 10.365 -7.360 12.647 1.00 73.88 111 ARG A CA 1
ATOM 916 C C . ARG A 1 111 ? 9.540 -8.633 12.489 1.00 73.88 111 ARG A C 1
ATOM 918 O O . ARG A 1 111 ? 9.524 -9.478 13.378 1.00 73.88 111 ARG A O 1
ATOM 925 N N . ILE A 1 112 ? 8.878 -8.773 11.346 1.00 71.38 112 ILE A N 1
ATOM 926 C CA . ILE A 1 112 ? 8.189 -10.011 10.983 1.00 71.38 112 ILE A CA 1
ATOM 927 C C . ILE A 1 112 ? 9.181 -10.879 10.215 1.00 71.38 112 ILE A C 1
ATOM 929 O O . ILE A 1 112 ? 9.747 -10.451 9.206 1.00 71.38 112 ILE A O 1
ATOM 933 N N . HIS A 1 113 ? 9.408 -12.088 10.715 1.00 70.62 113 HIS A N 1
ATOM 934 C CA . HIS A 1 113 ? 10.155 -13.115 10.008 1.00 70.62 113 HIS A CA 1
ATOM 935 C C . HIS A 1 113 ? 9.156 -13.958 9.228 1.00 70.62 113 HIS A C 1
ATOM 937 O O . HIS A 1 113 ? 8.248 -14.522 9.824 1.00 70.62 113 HIS A O 1
ATOM 943 N N . ALA A 1 114 ? 9.304 -13.996 7.905 1.00 67.94 114 ALA A N 1
ATOM 944 C CA . ALA A 1 114 ? 8.510 -14.890 7.079 1.00 67.94 114 ALA A CA 1
ATOM 945 C C . ALA A 1 114 ? 9.014 -16.326 7.227 1.00 67.94 114 ALA A C 1
ATOM 947 O O . ALA A 1 114 ? 10.226 -16.576 7.144 1.00 67.94 114 ALA A O 1
ATOM 948 N N . GLU A 1 115 ? 8.075 -17.253 7.378 1.00 77.75 115 GLU A N 1
ATOM 949 C CA . GLU A 1 115 ? 8.348 -18.688 7.299 1.00 77.75 115 GLU A CA 1
ATOM 950 C C . GLU A 1 115 ? 8.806 -19.084 5.881 1.00 77.75 115 GLU A C 1
ATOM 952 O O . GLU A 1 115 ? 8.875 -18.258 4.965 1.00 77.75 115 GLU A O 1
ATOM 957 N N . GLU A 1 116 ? 9.232 -20.331 5.671 1.00 75.06 116 GLU A N 1
ATOM 958 C CA . GLU A 1 116 ? 9.734 -20.772 4.357 1.00 75.06 116 GLU A CA 1
ATOM 959 C C . GLU A 1 116 ? 8.684 -20.616 3.246 1.00 75.06 116 GLU A C 1
ATOM 961 O O . GLU A 1 116 ? 8.976 -20.037 2.197 1.00 75.06 116 GLU A O 1
ATOM 966 N N . GLU A 1 117 ? 7.447 -21.027 3.502 1.00 76.38 117 GLU A N 1
ATOM 967 C CA . GLU A 1 117 ? 6.343 -20.936 2.547 1.00 76.38 117 GLU A CA 1
ATOM 968 C C . GLU A 1 117 ? 5.985 -19.478 2.232 1.00 76.38 117 GLU A C 1
ATOM 970 O O . GLU A 1 117 ? 5.789 -19.114 1.069 1.00 76.38 117 GLU A O 1
ATOM 975 N N . GLU A 1 118 ? 5.966 -18.614 3.251 1.00 73.50 118 GLU A N 1
ATOM 976 C CA . GLU A 1 118 ? 5.726 -17.178 3.078 1.00 73.50 118 GLU A CA 1
ATOM 977 C C . GLU A 1 118 ? 6.861 -16.504 2.305 1.00 73.50 118 GLU A C 1
ATOM 979 O O . GLU A 1 118 ? 6.604 -15.647 1.458 1.00 73.50 118 GLU A O 1
ATOM 984 N N . ARG A 1 119 ? 8.115 -16.917 2.523 1.00 74.12 119 ARG A N 1
ATOM 985 C CA . ARG A 1 119 ? 9.257 -16.427 1.738 1.00 74.12 119 ARG A CA 1
ATOM 986 C C . ARG A 1 119 ? 9.129 -16.821 0.276 1.00 74.12 119 ARG A C 1
ATOM 988 O O . ARG A 1 119 ? 9.315 -15.963 -0.584 1.00 74.12 119 ARG A O 1
ATOM 995 N N . VAL A 1 120 ? 8.784 -18.074 -0.022 1.00 77.06 120 VAL A N 1
ATOM 996 C CA . VAL A 1 120 ? 8.545 -18.524 -1.404 1.00 77.06 120 VAL A CA 1
ATOM 997 C C . VAL A 1 120 ? 7.420 -17.711 -2.043 1.00 77.06 120 VAL A C 1
ATOM 999 O O . VAL A 1 120 ? 7.573 -17.236 -3.171 1.00 77.06 120 VAL A O 1
ATOM 1002 N N . LEU A 1 121 ? 6.328 -17.474 -1.312 1.00 76.94 121 LEU A N 1
ATOM 1003 C CA . LEU A 1 121 ? 5.246 -16.609 -1.768 1.00 76.94 121 LEU A CA 1
ATOM 1004 C C . LEU A 1 121 ? 5.756 -15.192 -2.066 1.00 76.94 121 LEU A C 1
ATOM 1006 O O . LEU A 1 121 ? 5.546 -14.697 -3.169 1.00 76.94 121 LEU A O 1
ATOM 1010 N N . TRP A 1 122 ? 6.478 -14.552 -1.146 1.00 74.19 122 TRP A N 1
ATOM 1011 C CA . TRP A 1 122 ? 7.007 -13.198 -1.341 1.00 74.19 122 TRP A CA 1
ATOM 1012 C C . TRP A 1 122 ? 7.944 -13.109 -2.547 1.00 74.19 122 TRP A C 1
ATOM 1014 O O . TRP A 1 122 ? 7.821 -12.181 -3.348 1.00 74.19 122 TRP A O 1
ATOM 1024 N N . LEU A 1 123 ? 8.835 -14.088 -2.724 1.00 72.56 123 LEU A N 1
ATOM 1025 C CA . LEU A 1 123 ? 9.724 -14.170 -3.884 1.00 72.56 123 LEU A CA 1
ATOM 1026 C C . LEU A 1 123 ? 8.931 -14.278 -5.195 1.00 72.56 123 LEU A C 1
ATOM 1028 O O . LEU A 1 123 ? 9.264 -13.580 -6.156 1.00 72.56 123 LEU A O 1
ATOM 1032 N N . ASN A 1 124 ? 7.863 -15.083 -5.208 1.00 72.50 124 ASN A N 1
ATOM 1033 C CA . ASN A 1 124 ? 6.962 -15.230 -6.351 1.00 72.50 124 ASN A CA 1
ATOM 1034 C C . ASN A 1 124 ? 6.158 -13.952 -6.638 1.00 72.50 124 ASN A C 1
ATOM 1036 O O . ASN A 1 124 ? 5.875 -13.665 -7.801 1.00 72.50 124 ASN A O 1
ATOM 1040 N N . LEU A 1 125 ? 5.775 -13.178 -5.618 1.00 74.94 125 LEU A N 1
ATOM 1041 C CA . LEU A 1 125 ? 5.084 -11.895 -5.798 1.00 74.94 125 LEU A CA 1
ATOM 1042 C C . LEU A 1 125 ? 6.032 -10.814 -6.331 1.00 74.94 125 LEU A C 1
ATOM 1044 O O . LEU A 1 125 ? 5.636 -10.026 -7.183 1.00 74.94 125 LEU A O 1
ATOM 1048 N N . MET A 1 126 ? 7.297 -10.801 -5.899 1.00 71.88 126 MET A N 1
ATOM 1049 C CA . MET A 1 126 ? 8.305 -9.866 -6.424 1.00 71.88 126 MET A CA 1
ATOM 1050 C C . MET A 1 126 ? 8.547 -10.042 -7.930 1.00 71.88 126 MET A C 1
ATOM 1052 O O . MET A 1 126 ? 8.846 -9.066 -8.612 1.00 71.88 126 MET A O 1
ATOM 1056 N N . ASP A 1 127 ? 8.389 -11.257 -8.469 1.00 68.44 127 ASP A N 1
ATOM 1057 C CA . ASP A 1 127 ? 8.481 -11.495 -9.917 1.00 68.44 127 ASP A CA 1
ATOM 1058 C C . ASP A 1 127 ? 7.319 -10.884 -10.706 1.00 68.44 127 ASP A C 1
ATOM 1060 O O . ASP A 1 127 ? 7.498 -10.530 -11.873 1.00 68.44 127 ASP A O 1
ATOM 1064 N N . ALA A 1 128 ? 6.152 -10.700 -10.086 1.00 69.56 128 ALA A N 1
ATOM 1065 C CA . ALA A 1 128 ? 5.027 -10.036 -10.738 1.00 69.56 128 ALA A CA 1
ATOM 1066 C C . ALA A 1 128 ? 5.313 -8.549 -11.019 1.00 69.56 128 ALA A C 1
ATOM 1068 O O . ALA A 1 128 ? 4.818 -8.026 -12.006 1.00 69.56 128 ALA A O 1
ATOM 1069 N N . TYR A 1 129 ? 6.189 -7.906 -10.238 1.00 64.69 129 TYR A N 1
ATOM 1070 C CA . TYR A 1 129 ? 6.638 -6.518 -10.435 1.00 64.69 129 TYR A CA 1
ATOM 1071 C C . TYR A 1 129 ? 7.819 -6.372 -11.409 1.00 64.69 129 TYR A C 1
ATOM 1073 O O . TYR A 1 129 ? 8.579 -5.406 -11.344 1.00 64.69 129 TYR A O 1
ATOM 1081 N N . SER A 1 130 ? 8.058 -7.374 -12.254 1.00 64.56 130 SER A N 1
ATOM 1082 C CA . SER A 1 130 ? 9.150 -7.362 -13.231 1.00 64.56 130 SER A CA 1
ATOM 1083 C C . SER A 1 130 ? 8.654 -7.326 -14.675 1.00 64.56 130 SER A C 1
ATOM 1085 O O . SER A 1 130 ? 9.430 -7.613 -15.592 1.00 64.56 130 SER A O 1
ATOM 1087 N N . GLN A 1 131 ? 7.384 -6.960 -14.891 1.00 63.06 131 GLN A N 1
ATOM 1088 C CA . GLN A 1 131 ? 6.809 -6.913 -16.228 1.00 63.06 131 GLN A CA 1
ATOM 1089 C C . GLN A 1 131 ? 7.432 -5.746 -17.002 1.00 63.06 131 GLN A C 1
ATOM 1091 O O . GLN A 1 131 ? 7.434 -4.585 -16.583 1.00 63.06 131 GLN A O 1
ATOM 1096 N N . TRP A 1 132 ? 8.027 -6.083 -18.142 1.00 56.91 132 TRP A N 1
ATOM 1097 C CA . TRP A 1 132 ? 8.532 -5.101 -19.088 1.00 56.91 132 TRP A CA 1
ATOM 1098 C C . TRP A 1 132 ? 7.350 -4.439 -19.800 1.00 56.91 132 TRP A C 1
ATOM 1100 O O . TRP A 1 132 ? 6.504 -5.144 -20.350 1.00 56.91 132 TRP A O 1
ATOM 1110 N N . ASP A 1 133 ? 7.300 -3.105 -19.797 1.00 58.69 133 ASP A N 1
ATOM 1111 C CA . ASP A 1 133 ? 6.324 -2.329 -20.559 1.00 58.69 133 ASP A CA 1
ATOM 1112 C C . ASP A 1 133 ? 6.983 -1.840 -21.863 1.00 58.69 133 ASP A C 1
ATOM 1114 O O . ASP A 1 133 ? 7.707 -0.834 -21.855 1.00 58.69 133 ASP A O 1
ATOM 1118 N N . PRO A 1 134 ? 6.790 -2.556 -22.988 1.00 55.34 134 PRO A N 1
ATOM 1119 C CA . PRO A 1 134 ? 7.439 -2.216 -24.248 1.00 55.34 134 PRO A CA 1
ATOM 1120 C C . PRO A 1 134 ? 6.987 -0.861 -24.801 1.00 55.34 134 PRO A C 1
ATOM 1122 O O . PRO A 1 134 ? 7.784 -0.201 -25.464 1.00 55.34 134 PRO A O 1
ATOM 1125 N N . ASP A 1 135 ? 5.767 -0.418 -24.487 1.00 54.38 135 ASP A N 1
ATOM 1126 C CA . ASP A 1 135 ? 5.203 0.833 -25.005 1.00 54.38 135 ASP A CA 1
ATOM 1127 C C . ASP A 1 135 ? 5.823 2.061 -24.321 1.00 54.38 135 ASP A C 1
ATOM 1129 O O . ASP A 1 135 ? 5.898 3.139 -24.910 1.00 54.38 135 ASP A O 1
ATOM 1133 N N . ASN A 1 136 ? 6.315 1.898 -23.087 1.00 51.06 136 ASN A N 1
ATOM 1134 C CA . ASN A 1 136 ? 6.941 2.966 -22.305 1.00 51.06 136 ASN A CA 1
ATOM 1135 C C . ASN A 1 136 ? 8.471 2.838 -22.185 1.00 51.06 136 ASN A C 1
ATOM 1137 O O . ASN A 1 136 ? 9.096 3.664 -21.515 1.00 51.06 136 ASN A O 1
ATOM 1141 N N . GLY A 1 137 ? 9.084 1.825 -22.811 1.00 43.53 137 GLY A N 1
ATOM 1142 C CA . GLY A 1 137 ? 10.540 1.634 -22.834 1.00 43.53 137 GLY A CA 1
ATOM 1143 C C . GLY A 1 137 ? 11.178 1.472 -21.449 1.00 43.53 137 GLY A C 1
ATOM 1144 O O . GLY A 1 137 ? 12.356 1.788 -21.271 1.00 43.53 137 GLY A O 1
ATOM 1145 N N . ARG A 1 138 ? 10.405 1.019 -20.455 1.00 46.62 138 ARG A N 1
ATOM 1146 C CA . ARG A 1 138 ? 10.838 0.830 -19.064 1.00 46.62 138 ARG A CA 1
ATOM 1147 C C . ARG A 1 138 ? 10.045 -0.288 -18.391 1.00 46.62 138 ARG A C 1
ATOM 1149 O O . ARG A 1 138 ? 9.007 -0.717 -18.879 1.00 46.62 138 ARG A O 1
ATOM 1156 N N . TYR A 1 139 ? 10.523 -0.757 -17.244 1.00 51.19 139 TYR A N 1
ATOM 1157 C CA . TYR A 1 139 ? 9.725 -1.629 -16.377 1.00 51.19 139 TYR A CA 1
ATOM 1158 C C . TYR A 1 139 ? 8.616 -0.808 -15.710 1.00 51.19 139 TYR A C 1
ATOM 1160 O O . TYR A 1 139 ? 8.814 0.377 -15.430 1.00 51.19 139 TYR A O 1
ATOM 1168 N N . ALA A 1 140 ? 7.457 -1.421 -15.468 1.00 49.09 140 ALA A N 1
ATOM 1169 C CA . ALA A 1 140 ? 6.237 -0.698 -15.102 1.00 49.09 140 ALA A CA 1
ATOM 1170 C C . ALA A 1 140 ? 6.349 0.112 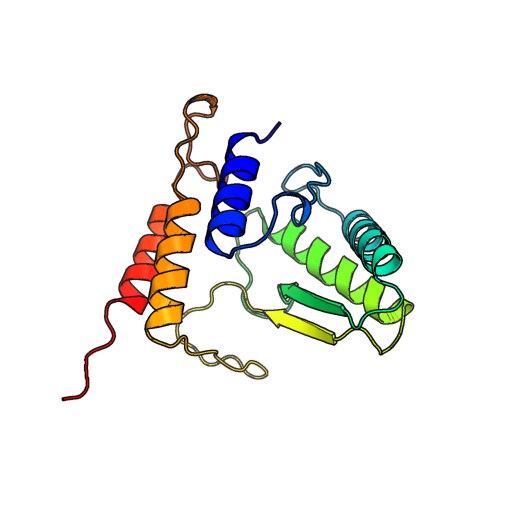-13.793 1.00 49.09 140 ALA A C 1
ATOM 1172 O O . ALA A 1 140 ? 5.670 1.132 -13.633 1.00 49.09 140 ALA A O 1
ATOM 1173 N N . VAL A 1 141 ? 7.270 -0.250 -12.894 1.00 48.50 141 VAL A N 1
ATOM 1174 C CA . VAL A 1 141 ? 7.593 0.549 -11.705 1.00 48.50 141 VAL A CA 1
ATOM 1175 C C . VAL A 1 141 ? 8.563 1.687 -12.040 1.00 48.50 141 VAL A C 1
ATOM 1177 O O . VAL A 1 141 ? 9.728 1.634 -11.668 1.00 48.50 141 VAL A O 1
ATOM 1180 N N . GLY A 1 142 ? 8.068 2.711 -12.745 1.00 37.28 142 GLY A N 1
ATOM 1181 C CA . GLY A 1 142 ? 8.459 4.136 -12.679 1.00 37.28 142 GLY A CA 1
ATOM 1182 C C . GLY A 1 142 ? 9.918 4.581 -12.891 1.00 37.28 142 GLY A C 1
ATOM 1183 O O . GLY A 1 142 ? 10.146 5.760 -13.156 1.00 37.28 142 GLY A O 1
ATOM 1184 N N . GLY A 1 143 ? 10.908 3.702 -12.817 1.00 41.22 143 GLY A N 1
ATOM 1185 C CA . GLY A 1 143 ? 12.322 4.006 -12.948 1.00 41.22 143 GLY A CA 1
ATOM 1186 C C . GLY A 1 143 ? 12.858 3.702 -14.342 1.00 41.22 143 GLY A C 1
ATOM 1187 O O . GLY A 1 143 ? 12.297 2.922 -15.105 1.00 41.22 143 GLY A O 1
ATOM 1188 N N . ILE A 1 144 ? 14.021 4.279 -14.641 1.00 41.00 144 ILE A N 1
ATOM 1189 C CA . ILE A 1 144 ? 14.895 3.856 -15.752 1.00 41.00 144 ILE A CA 1
ATOM 1190 C C . ILE A 1 144 ? 15.408 2.415 -15.501 1.00 41.00 144 ILE A C 1
ATOM 1192 O O . ILE A 1 144 ? 15.860 1.727 -16.412 1.00 41.00 144 ILE A O 1
ATOM 1196 N N . TYR A 1 145 ? 15.287 1.928 -14.261 1.00 42.94 145 TYR A N 1
ATOM 1197 C CA . TYR A 1 145 ? 15.686 0.602 -13.810 1.00 42.94 145 TYR A CA 1
ATOM 1198 C C . TYR A 1 145 ? 14.473 -0.190 -13.321 1.00 42.94 145 TYR A C 1
ATOM 1200 O O . TYR A 1 145 ? 13.606 0.344 -12.636 1.00 42.94 145 TYR A O 1
ATOM 1208 N N . SER A 1 146 ? 14.446 -1.482 -13.641 1.00 47.59 146 SER A N 1
ATOM 1209 C CA . SER A 1 146 ? 13.497 -2.437 -13.072 1.00 47.59 146 SER A CA 1
ATOM 1210 C C . SER A 1 146 ? 13.543 -2.437 -11.547 1.00 47.59 146 SER A C 1
ATOM 1212 O O . SER A 1 146 ? 14.631 -2.534 -10.978 1.00 47.59 146 SER A O 1
ATOM 1214 N N . THR A 1 147 ? 12.390 -2.498 -10.879 1.00 52.97 147 THR A N 1
ATOM 1215 C CA . THR A 1 147 ? 12.311 -2.953 -9.479 1.00 52.97 147 THR A CA 1
ATOM 1216 C C . THR A 1 147 ? 12.933 -4.328 -9.288 1.00 52.97 147 THR A C 1
ATOM 1218 O O . THR A 1 147 ? 13.316 -4.650 -8.174 1.00 52.97 147 THR A O 1
ATOM 1221 N N . LYS A 1 148 ? 13.147 -5.116 -10.352 1.00 52.41 148 LYS A N 1
ATOM 1222 C CA . LYS A 1 148 ? 13.941 -6.350 -10.321 1.00 52.41 148 LYS A CA 1
ATOM 1223 C C . LYS A 1 148 ? 15.343 -6.150 -9.753 1.00 52.41 148 LYS A C 1
ATOM 1225 O O . LYS A 1 148 ? 15.813 -7.051 -9.080 1.00 52.41 148 LYS A O 1
ATOM 1230 N N . SER A 1 149 ? 16.035 -5.026 -9.975 1.00 55.50 149 SER A N 1
ATOM 1231 C CA . SER A 1 149 ? 17.376 -4.832 -9.388 1.00 55.50 149 SER A CA 1
ATOM 1232 C C . SER A 1 149 ? 17.305 -4.592 -7.875 1.00 55.50 149 SER A C 1
ATOM 1234 O O . SER A 1 149 ? 18.070 -5.202 -7.127 1.00 55.50 149 SER A O 1
ATOM 1236 N N . ALA A 1 150 ? 16.334 -3.789 -7.428 1.00 58.06 150 ALA A N 1
ATOM 1237 C CA . ALA A 1 150 ? 16.019 -3.581 -6.015 1.00 58.06 150 ALA A CA 1
ATOM 1238 C C . ALA A 1 150 ? 15.497 -4.866 -5.351 1.00 58.06 150 ALA A C 1
ATOM 1240 O O . ALA A 1 150 ? 15.863 -5.189 -4.228 1.00 58.06 150 ALA A O 1
ATOM 1241 N N . PHE A 1 151 ? 14.702 -5.662 -6.063 1.00 60.91 151 PHE A N 1
ATOM 1242 C CA . PHE A 1 151 ? 14.265 -6.961 -5.584 1.00 60.91 151 PHE A CA 1
ATOM 1243 C C . PHE A 1 151 ? 15.394 -7.977 -5.623 1.00 60.91 151 PHE A C 1
ATOM 1245 O O . PHE A 1 151 ? 15.454 -8.784 -4.722 1.00 60.91 151 PHE A O 1
ATOM 1252 N N . ASN A 1 152 ? 16.344 -7.942 -6.557 1.00 62.31 152 ASN A N 1
ATOM 1253 C CA . ASN A 1 152 ? 17.464 -8.887 -6.582 1.00 62.31 152 ASN A CA 1
ATOM 1254 C C . ASN A 1 152 ? 18.357 -8.764 -5.337 1.00 62.31 152 ASN A C 1
ATOM 1256 O O . ASN A 1 152 ? 18.809 -9.787 -4.818 1.00 62.31 152 ASN A O 1
ATOM 1260 N N . SER A 1 153 ? 18.595 -7.550 -4.824 1.00 60.94 153 SER A N 1
ATOM 1261 C CA . SER A 1 153 ? 19.310 -7.368 -3.551 1.00 60.94 153 SER A CA 1
ATOM 1262 C C . SER A 1 153 ? 18.502 -7.910 -2.367 1.00 60.94 153 SER A C 1
ATOM 1264 O O . SER A 1 153 ? 19.063 -8.575 -1.495 1.00 60.94 153 SER A O 1
ATOM 1266 N N . ILE A 1 154 ? 17.181 -7.722 -2.381 1.00 61.16 154 ILE A N 1
ATOM 1267 C CA . ILE A 1 154 ? 16.257 -8.253 -1.372 1.00 61.16 154 ILE A CA 1
ATOM 1268 C C . ILE A 1 154 ? 16.157 -9.789 -1.455 1.00 61.16 154 ILE A C 1
ATOM 1270 O O . ILE A 1 154 ? 16.279 -10.476 -0.445 1.00 61.16 154 ILE A O 1
ATOM 1274 N N . LYS A 1 155 ? 16.024 -10.361 -2.654 1.00 63.47 155 LYS A N 1
ATOM 1275 C CA . LYS A 1 155 ? 16.010 -11.804 -2.918 1.00 63.47 155 LYS A CA 1
ATOM 1276 C C . LYS A 1 155 ? 17.301 -12.436 -2.421 1.00 63.47 155 LYS A C 1
ATOM 1278 O O . LYS A 1 155 ? 17.228 -13.415 -1.694 1.00 63.47 155 LYS A O 1
ATOM 1283 N N . LYS A 1 156 ? 18.460 -11.824 -2.703 1.00 60.97 156 LYS A N 1
ATOM 1284 C CA . LYS A 1 156 ? 19.766 -12.260 -2.179 1.00 60.97 156 LYS A CA 1
ATOM 1285 C C . LYS A 1 156 ? 19.790 -12.311 -0.646 1.00 60.97 156 LYS A C 1
ATOM 1287 O O . LYS A 1 156 ? 20.437 -13.190 -0.082 1.00 60.97 156 LYS A O 1
ATOM 1292 N N . TYR A 1 157 ? 19.106 -11.389 0.031 1.00 58.75 157 TYR A N 1
ATOM 1293 C CA . TYR A 1 157 ? 18.977 -11.400 1.489 1.00 58.75 157 TYR A CA 1
ATOM 1294 C C . TYR A 1 157 ? 18.105 -12.567 1.978 1.00 58.75 157 TYR A C 1
ATOM 1296 O O . TYR A 1 157 ? 18.489 -13.274 2.905 1.00 58.75 157 TYR A O 1
ATOM 1304 N N . TYR A 1 158 ? 16.974 -12.826 1.317 1.00 56.34 158 TYR A N 1
ATOM 1305 C CA . TYR A 1 158 ? 16.071 -13.924 1.679 1.00 56.34 158 TYR A CA 1
ATOM 1306 C C . TYR A 1 158 ? 16.580 -15.319 1.273 1.00 56.34 158 TYR A C 1
ATOM 1308 O O . TYR A 1 158 ? 16.209 -16.295 1.919 1.00 56.34 158 TYR A O 1
ATOM 1316 N N . THR A 1 159 ? 17.457 -15.431 0.270 1.00 52.94 159 THR A N 1
ATOM 1317 C CA . THR A 1 159 ? 18.052 -16.708 -0.170 1.00 52.94 159 THR A CA 1
ATOM 1318 C C . THR A 1 159 ? 19.297 -17.124 0.623 1.00 52.94 159 THR A C 1
ATOM 1320 O O . THR A 1 159 ? 19.660 -18.292 0.585 1.00 52.94 159 THR A O 1
ATOM 1323 N N . ASN A 1 160 ? 19.968 -16.208 1.338 1.00 44.31 160 ASN A N 1
ATOM 1324 C CA . ASN A 1 160 ? 21.238 -16.481 2.040 1.00 44.31 160 ASN A CA 1
ATOM 1325 C C . ASN A 1 160 ? 21.087 -16.854 3.530 1.00 44.31 160 ASN A C 1
ATOM 1327 O O . ASN A 1 160 ? 22.048 -16.745 4.295 1.00 44.31 160 ASN A O 1
ATOM 1331 N N . TYR A 1 161 ? 19.915 -17.311 3.973 1.00 45.38 161 TYR A N 1
ATOM 1332 C CA . TYR A 1 161 ? 19.778 -17.848 5.328 1.00 45.38 161 TYR A CA 1
ATOM 1333 C C . TYR A 1 161 ? 20.357 -19.264 5.390 1.00 45.38 161 TYR A C 1
ATOM 1335 O O . TYR A 1 161 ? 19.754 -20.231 4.932 1.00 45.38 161 TYR A O 1
ATOM 1343 N N . TYR A 1 162 ? 21.560 -19.366 5.954 1.00 39.78 162 TYR A N 1
ATOM 1344 C CA . TYR A 1 162 ? 22.219 -20.628 6.260 1.00 39.78 162 TYR A CA 1
ATOM 1345 C C . TYR A 1 162 ? 21.314 -21.517 7.121 1.00 39.78 162 TYR A C 1
ATOM 1347 O O . TYR A 1 162 ? 20.870 -21.123 8.201 1.00 39.78 162 TYR A O 1
ATOM 1355 N N . LYS A 1 163 ? 21.081 -22.741 6.636 1.00 29.31 163 LYS A N 1
ATOM 1356 C CA . LYS A 1 163 ? 20.538 -23.858 7.412 1.00 29.31 163 LYS A CA 1
ATOM 1357 C C . LYS A 1 163 ? 21.454 -24.069 8.620 1.00 29.31 163 LYS A C 1
ATOM 1359 O O . LYS A 1 163 ? 22.635 -24.365 8.441 1.00 29.31 163 LYS A O 1
ATOM 1364 N N . ARG A 1 164 ? 20.936 -23.923 9.840 1.00 29.38 164 ARG A N 1
ATOM 1365 C CA . ARG A 1 164 ? 21.620 -24.468 11.015 1.00 29.38 164 ARG A CA 1
ATOM 1366 C C . ARG A 1 164 ? 21.404 -25.982 10.961 1.00 29.38 164 ARG A C 1
ATOM 1368 O O . ARG A 1 164 ? 20.264 -26.429 11.044 1.00 29.38 164 ARG A O 1
ATOM 1375 N N . SER A 1 165 ? 22.481 -26.711 10.677 1.00 36.56 165 SER A N 1
ATOM 1376 C CA . SER A 1 165 ? 22.582 -28.171 10.802 1.00 36.56 165 SER A CA 1
ATOM 1377 C C . SER A 1 165 ? 22.346 -28.619 12.235 1.00 36.56 165 SER A C 1
ATOM 1379 O O . SER A 1 165 ? 22.869 -27.904 13.125 1.00 36.56 165 SER A O 1
#

Radius of gyration: 17.42 Å; chains: 1; bounding box: 43×43×43 Å

pLDDT: mean 71.91, std 15.54, range [29.31, 96.0]